Protein AF-A0A961XYH6-F1 (afdb_monomer_lite)

Sequence (160 aa):
MREDHDDLVHVDRADALDKLRGLAGKSVFVVGEETDLKGEAGKRLDAGKIRYDLIPADALHELAKVYTAGAAKYGDNNWLNGMSWSRCWGPLLRHAWKFWRGEEYDDEPGGTGCHHMALVAWNAFALFVYATRRLGKDDRTVLIDAETFSRPIKLPEKAA

Radius of gyration: 32.8 Å; chains: 1; bounding box: 47×99×44 Å

Foldseek 3Di:
DDDDPPPDDDDPPVRVVVVVVVPPPDDDDDPDPPPPPPDPDDDDDCPPPDCPVPPPPVLVVLLVLVQVLCCVVPNHPNLQQAAALVVLVVLLVVLVVCVVVPNQAQPPVVGSRGGSVSSNVNSVVSSVCCVVVVHYHHPDPDPPDPPVPPDDDDDPDDDD

Structure (mmCIF, N/CA/C/O backbone):
data_AF-A0A961XYH6-F1
#
_entry.id   AF-A0A961XYH6-F1
#
loop_
_atom_site.group_PDB
_atom_site.id
_atom_site.type_symbol
_atom_site.label_atom_id
_atom_site.label_alt_id
_atom_site.label_comp_id
_atom_site.label_asym_id
_atom_site.label_entity_id
_atom_site.label_seq_id
_atom_site.pdbx_PDB_ins_code
_atom_site.Cartn_x
_atom_site.Cartn_y
_atom_site.Cartn_z
_atom_site.occupancy
_atom_site.B_iso_or_equiv
_atom_site.auth_seq_id
_atom_site.auth_comp_id
_atom_site.auth_asym_id
_atom_site.auth_atom_id
_atom_site.pdbx_PDB_model_num
ATOM 1 N N . MET A 1 1 ? -8.059 -55.737 -28.491 1.00 38.28 1 MET A N 1
ATOM 2 C CA . MET A 1 1 ? -7.991 -56.711 -27.386 1.00 38.28 1 MET A CA 1
ATOM 3 C C . MET A 1 1 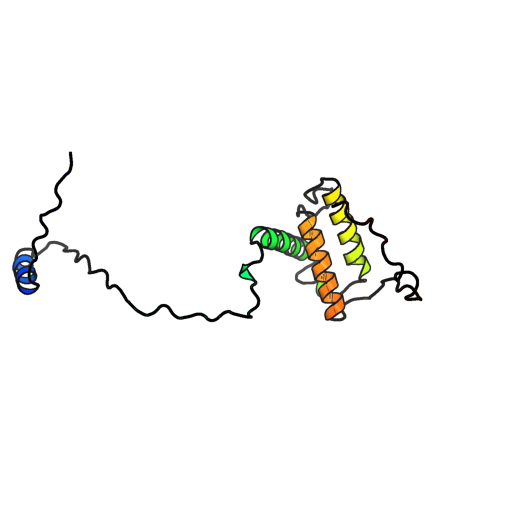? -8.763 -56.093 -26.238 1.00 38.28 1 MET A C 1
ATOM 5 O O . MET A 1 1 ? -8.300 -55.102 -25.695 1.00 38.28 1 MET A O 1
ATOM 9 N N . ARG A 1 2 ? -9.999 -56.541 -26.006 1.00 38.12 2 ARG A N 1
ATOM 10 C CA . ARG A 1 2 ? -10.723 -56.261 -24.761 1.00 38.12 2 ARG A CA 1
ATOM 11 C C . ARG A 1 2 ? -10.410 -57.453 -23.867 1.00 38.12 2 ARG A C 1
ATOM 13 O O . ARG A 1 2 ? -10.613 -58.574 -24.321 1.00 38.12 2 ARG A O 1
ATOM 20 N N . GLU A 1 3 ? -9.818 -57.211 -22.709 1.00 41.47 3 GLU A N 1
ATOM 21 C CA . GLU A 1 3 ? -9.677 -58.242 -21.685 1.00 41.47 3 GLU A CA 1
ATOM 22 C C . GLU A 1 3 ? -10.932 -58.182 -20.818 1.00 41.47 3 GLU A C 1
ATOM 24 O O . GLU A 1 3 ? -11.280 -57.134 -20.269 1.00 41.47 3 GLU A O 1
ATOM 29 N N . ASP A 1 4 ? -11.653 -59.298 -20.814 1.00 39.75 4 ASP A N 1
ATOM 30 C CA . ASP A 1 4 ? -12.853 -59.528 -20.028 1.00 39.75 4 ASP A CA 1
ATOM 31 C C . ASP A 1 4 ? -12.459 -59.603 -18.543 1.00 39.75 4 ASP A C 1
ATOM 33 O O . ASP A 1 4 ? -11.704 -60.483 -18.133 1.00 39.75 4 ASP A O 1
ATOM 37 N N . HIS A 1 5 ? -12.951 -58.668 -17.728 1.00 43.97 5 HIS A N 1
ATOM 38 C CA . HIS A 1 5 ? -12.798 -58.682 -16.268 1.00 43.97 5 HIS A CA 1
ATOM 39 C C . HIS A 1 5 ? -14.085 -59.178 -15.598 1.00 43.97 5 HIS A C 1
ATOM 41 O O . HIS A 1 5 ? -14.679 -58.463 -14.796 1.00 43.97 5 HIS A O 1
ATOM 47 N N . ASP A 1 6 ? -14.512 -60.395 -15.934 1.00 47.31 6 ASP A N 1
ATOM 48 C CA . ASP A 1 6 ? -15.743 -60.998 -15.398 1.00 47.31 6 ASP A CA 1
ATOM 49 C C . ASP A 1 6 ? -15.479 -62.224 -14.503 1.00 47.31 6 ASP A C 1
ATOM 51 O O . ASP A 1 6 ? -16.283 -63.145 -14.435 1.00 47.31 6 ASP A O 1
ATOM 55 N N . ASP A 1 7 ? -14.368 -62.210 -13.757 1.00 47.44 7 ASP A N 1
ATOM 56 C CA . ASP A 1 7 ? -14.035 -63.240 -12.761 1.00 47.44 7 ASP A CA 1
ATOM 57 C C . ASP A 1 7 ? -13.924 -62.642 -11.345 1.00 47.44 7 ASP A C 1
ATOM 59 O O . ASP A 1 7 ? -12.886 -62.712 -10.681 1.00 47.44 7 ASP A O 1
ATOM 63 N N . LEU A 1 8 ? -15.005 -62.035 -10.848 1.00 48.66 8 LEU A N 1
ATOM 64 C CA . LEU A 1 8 ? -15.141 -61.751 -9.417 1.00 48.66 8 LEU A CA 1
ATOM 65 C C . LEU A 1 8 ? -15.890 -62.899 -8.737 1.00 48.66 8 LEU A C 1
ATOM 67 O O . LEU A 1 8 ? -17.116 -62.976 -8.751 1.00 48.66 8 LEU A O 1
ATOM 71 N N . VAL A 1 9 ? -15.134 -63.794 -8.102 1.00 51.25 9 VAL A N 1
ATOM 72 C CA . VAL A 1 9 ? -15.690 -64.847 -7.246 1.00 51.25 9 VAL A CA 1
ATOM 73 C C . VAL A 1 9 ? -16.056 -64.230 -5.895 1.00 51.25 9 VAL A C 1
ATOM 75 O O . VAL A 1 9 ? -15.180 -63.801 -5.146 1.00 51.25 9 VAL A O 1
ATOM 78 N N . HIS A 1 10 ? -17.345 -64.192 -5.556 1.00 49.78 10 HIS A N 1
ATOM 79 C CA . HIS A 1 10 ? -17.781 -63.889 -4.192 1.00 49.78 10 HIS A CA 1
ATOM 80 C C . HIS A 1 10 ? -17.377 -65.030 -3.256 1.00 49.78 10 HIS A C 1
ATOM 82 O O . HIS A 1 10 ? -17.787 -66.174 -3.438 1.00 49.78 10 HIS A O 1
ATOM 88 N N . VAL A 1 11 ? -16.556 -64.710 -2.258 1.00 55.84 11 VAL A N 1
ATOM 89 C CA . VAL A 1 11 ? -16.101 -65.656 -1.238 1.00 55.84 11 VAL A CA 1
ATOM 90 C C . VAL A 1 11 ? -16.708 -65.223 0.091 1.00 55.84 11 VAL A C 1
ATOM 92 O O . VAL A 1 11 ? -16.492 -64.092 0.523 1.00 55.84 11 VAL A O 1
ATOM 95 N N . ASP A 1 12 ? -17.483 -66.103 0.726 1.00 57.84 12 ASP A N 1
ATOM 96 C CA . ASP A 1 12 ? -18.028 -65.861 2.064 1.00 57.84 12 ASP A CA 1
ATOM 97 C C . ASP A 1 12 ? -16.873 -65.665 3.070 1.00 57.84 12 ASP A C 1
ATOM 99 O O . ASP A 1 12 ? -15.808 -66.285 2.973 1.00 57.84 12 ASP A O 1
ATOM 103 N N . ARG A 1 13 ? -17.071 -64.788 4.061 1.00 57.16 13 ARG A N 1
ATOM 104 C CA . ARG A 1 13 ? -16.105 -64.483 5.125 1.00 57.16 13 ARG A CA 1
ATOM 105 C C . ARG A 1 13 ? -15.631 -65.738 5.871 1.00 57.16 13 ARG A C 1
ATOM 107 O O . ARG A 1 13 ? -14.492 -65.763 6.341 1.00 57.16 13 ARG A O 1
ATOM 114 N N . ALA A 1 14 ? -16.473 -66.767 5.979 1.00 55.47 14 ALA A N 1
ATOM 115 C CA . ALA A 1 14 ? -16.097 -68.049 6.571 1.00 55.47 14 ALA A CA 1
ATOM 116 C C . ALA A 1 14 ? -15.075 -68.823 5.710 1.00 55.47 14 ALA A C 1
ATOM 118 O O . ALA A 1 14 ? -14.110 -69.366 6.252 1.00 55.47 14 ALA A O 1
ATOM 119 N N . ASP A 1 15 ? -15.218 -68.789 4.381 1.00 57.53 15 ASP A N 1
ATOM 120 C CA . ASP A 1 15 ? -14.328 -69.468 3.426 1.00 57.53 15 ASP A CA 1
ATOM 121 C C . ASP A 1 15 ? -12.962 -68.775 3.296 1.00 57.53 15 ASP A C 1
ATOM 123 O O . ASP A 1 15 ? -11.936 -69.418 3.050 1.00 57.53 15 ASP A O 1
ATOM 127 N N . ALA A 1 16 ? -12.922 -67.453 3.487 1.00 59.94 16 ALA A N 1
ATOM 128 C CA . ALA A 1 16 ? -11.680 -66.682 3.473 1.00 59.94 16 ALA A CA 1
ATOM 129 C C . ALA A 1 16 ? -10.744 -67.072 4.633 1.00 59.94 16 ALA A C 1
ATOM 131 O O . ALA A 1 16 ? -9.527 -67.151 4.454 1.00 59.94 16 ALA A O 1
ATOM 132 N N . LEU A 1 17 ? -11.301 -67.359 5.814 1.00 57.19 17 LEU A N 1
ATOM 133 C CA . LEU A 1 17 ? -10.523 -67.711 7.005 1.00 57.19 17 LEU A CA 1
ATOM 134 C C . LEU A 1 17 ? -9.893 -69.105 6.916 1.00 57.19 17 LEU A C 1
ATOM 136 O O . LEU A 1 17 ? -8.778 -69.288 7.404 1.00 57.19 17 LEU A O 1
ATOM 140 N N . ASP A 1 18 ? -10.553 -70.070 6.273 1.00 63.56 18 ASP A N 1
ATOM 141 C CA . ASP A 1 18 ? -9.999 -71.421 6.121 1.00 63.56 18 ASP A CA 1
ATOM 142 C C . ASP A 1 18 ? -8.861 -71.457 5.084 1.00 63.56 18 ASP A C 1
ATOM 144 O O . ASP A 1 18 ? -7.815 -72.063 5.319 1.00 63.56 18 ASP A O 1
ATOM 148 N N . LYS A 1 19 ? -8.978 -70.667 4.004 1.00 60.03 19 LYS A N 1
ATOM 149 C CA . LYS A 1 19 ? -7.905 -70.473 3.008 1.00 60.03 19 LYS A CA 1
ATOM 150 C C . LYS A 1 19 ? -6.657 -69.788 3.584 1.00 60.03 19 LYS A C 1
ATOM 152 O O . LYS A 1 19 ? -5.549 -70.031 3.107 1.00 60.03 19 LYS A O 1
ATOM 157 N N . LEU A 1 20 ? -6.806 -68.971 4.630 1.00 57.91 20 LEU A N 1
ATOM 158 C CA . LEU A 1 20 ? -5.693 -68.283 5.298 1.00 57.91 20 LEU A CA 1
ATOM 159 C C . LEU A 1 20 ? -4.894 -69.185 6.254 1.00 57.91 20 LEU A C 1
ATOM 161 O O . LEU A 1 20 ? -3.719 -68.917 6.507 1.00 57.91 20 LEU A O 1
ATOM 165 N N . ARG A 1 21 ? -5.478 -70.288 6.745 1.00 61.28 21 ARG A N 1
ATOM 166 C CA . ARG A 1 21 ? -4.803 -71.220 7.670 1.00 61.28 21 ARG A CA 1
ATOM 167 C C . ARG A 1 21 ? -3.608 -71.948 7.043 1.00 61.28 21 ARG A C 1
ATOM 169 O O . ARG A 1 21 ? -2.693 -72.333 7.764 1.00 61.28 21 ARG A O 1
ATOM 176 N N . GLY A 1 22 ? -3.574 -72.087 5.715 1.00 58.84 22 GLY A N 1
ATOM 177 C CA . GLY A 1 22 ? -2.476 -72.733 4.982 1.00 58.84 22 GLY A CA 1
ATOM 178 C C . GLY A 1 22 ? -1.234 -71.862 4.737 1.00 58.84 22 GLY A C 1
ATOM 179 O O . GLY A 1 22 ? -0.269 -72.338 4.148 1.00 58.84 22 GLY A O 1
ATOM 180 N N . LEU A 1 23 ? -1.237 -70.590 5.154 1.00 61.47 23 LEU A N 1
ATOM 181 C CA . LEU A 1 23 ? -0.217 -69.592 4.784 1.00 61.47 23 LEU A CA 1
ATOM 182 C C . LEU A 1 23 ? 0.735 -69.214 5.934 1.00 61.47 23 LEU A C 1
ATOM 184 O O . LEU A 1 23 ? 1.313 -68.125 5.933 1.00 61.47 23 LEU A O 1
ATOM 188 N N . ALA A 1 24 ? 0.923 -70.110 6.909 1.00 53.50 24 ALA A N 1
ATOM 189 C CA . ALA A 1 24 ? 1.818 -69.891 8.045 1.00 53.50 24 ALA A CA 1
ATOM 190 C C . ALA A 1 24 ? 3.220 -69.433 7.586 1.00 53.50 24 ALA A C 1
ATOM 192 O O . ALA A 1 24 ? 3.912 -70.138 6.853 1.00 53.50 24 ALA A O 1
ATOM 193 N N . GLY A 1 25 ? 3.627 -68.231 8.010 1.00 58.00 25 GLY A N 1
ATOM 194 C CA . GLY A 1 25 ? 4.938 -67.643 7.707 1.00 58.00 25 GLY A CA 1
ATOM 195 C C . GLY A 1 25 ? 4.985 -66.647 6.540 1.00 58.00 25 GLY A C 1
ATOM 196 O O . GLY A 1 25 ? 6.058 -66.110 6.274 1.00 58.00 25 GLY A O 1
ATOM 197 N N . LYS A 1 26 ? 3.866 -66.350 5.863 1.00 55.41 26 LYS A N 1
ATOM 198 C CA . LYS A 1 26 ? 3.794 -65.278 4.849 1.00 55.41 26 LYS A CA 1
ATOM 199 C C . LYS A 1 26 ? 3.088 -64.037 5.400 1.00 55.41 26 LYS A C 1
ATOM 201 O O . LYS A 1 26 ? 2.059 -64.146 6.062 1.00 55.41 26 LYS A O 1
ATOM 206 N N . SER A 1 27 ? 3.618 -62.851 5.102 1.00 46.62 27 SER A N 1
ATOM 207 C CA . SER A 1 27 ? 2.938 -61.575 5.339 1.00 46.62 27 SER A CA 1
ATOM 208 C C . SER A 1 27 ? 1.725 -61.457 4.410 1.00 46.62 27 SER A C 1
ATOM 210 O O . SER A 1 27 ? 1.866 -61.412 3.190 1.00 46.62 27 SER A O 1
ATOM 212 N N . VAL A 1 28 ? 0.525 -61.429 4.991 1.00 52.31 28 VAL A N 1
ATOM 213 C CA . VAL A 1 28 ? -0.739 -61.228 4.271 1.00 52.31 28 VAL A CA 1
ATOM 214 C C . VAL A 1 28 ? -1.195 -59.792 4.503 1.00 52.31 28 VAL A C 1
ATOM 216 O O . VAL A 1 28 ? -1.402 -59.384 5.644 1.00 52.31 28 VAL A O 1
ATOM 219 N N . PHE A 1 29 ? -1.353 -59.026 3.426 1.00 49.91 29 PHE A N 1
ATOM 220 C CA . PHE A 1 29 ? -1.946 -57.692 3.473 1.00 49.91 29 PHE A CA 1
ATOM 221 C C . PHE A 1 29 ? -3.447 -57.819 3.217 1.00 49.91 29 PHE A C 1
ATOM 223 O O . PHE A 1 29 ? -3.860 -58.238 2.138 1.00 49.91 29 PHE A O 1
ATOM 230 N N . VAL A 1 30 ? -4.265 -57.473 4.211 1.00 52.22 30 VAL A N 1
ATOM 231 C CA . VAL A 1 30 ? -5.704 -57.283 4.005 1.00 52.22 30 VAL A CA 1
ATOM 232 C C . VAL A 1 30 ? -5.878 -55.885 3.424 1.00 52.22 30 VAL A C 1
ATOM 234 O O . VAL A 1 30 ? -5.662 -54.895 4.120 1.00 52.22 30 VAL A O 1
ATOM 237 N N . VAL A 1 31 ? -6.229 -55.802 2.143 1.00 55.41 31 VAL A N 1
ATOM 238 C CA . VAL A 1 31 ? -6.712 -54.551 1.552 1.00 55.41 31 VAL A CA 1
ATOM 239 C C . VAL A 1 31 ? -8.108 -54.334 2.133 1.00 55.41 31 VAL A C 1
ATOM 241 O O . VAL A 1 31 ? -9.032 -55.079 1.818 1.00 55.41 31 VAL A O 1
ATOM 244 N N . GLY A 1 32 ? -8.219 -53.415 3.094 1.00 49.19 32 GLY A N 1
ATOM 245 C CA . GLY A 1 32 ? -9.484 -53.104 3.755 1.00 49.19 32 GLY A CA 1
ATOM 246 C C . GLY A 1 32 ? -10.483 -52.507 2.768 1.00 49.19 32 GLY A C 1
ATOM 247 O O . GLY A 1 32 ? -10.098 -51.713 1.912 1.00 49.19 32 GLY A O 1
ATOM 248 N N . GLU A 1 33 ? -11.750 -52.900 2.901 1.00 51.84 33 GLU A N 1
ATOM 249 C CA . GLU A 1 33 ? -12.881 -52.234 2.253 1.00 51.84 33 GLU A CA 1
ATOM 250 C C . GLU A 1 33 ? -12.799 -50.721 2.476 1.00 51.84 33 GLU A C 1
ATOM 252 O O . GLU A 1 33 ? -12.607 -50.254 3.604 1.00 51.84 33 GLU A O 1
ATOM 257 N N . GLU A 1 34 ? -12.965 -49.965 1.393 1.00 49.62 34 GLU A N 1
ATOM 258 C CA . GLU A 1 34 ? -13.200 -48.530 1.444 1.00 49.62 34 GLU A CA 1
ATOM 259 C C . GLU A 1 34 ? -14.529 -48.320 2.178 1.00 49.62 34 GLU A C 1
ATOM 261 O O . GLU A 1 34 ? -15.613 -48.550 1.640 1.00 49.62 34 GLU A O 1
ATOM 266 N N . THR A 1 35 ? -14.459 -47.968 3.462 1.00 44.50 35 THR A N 1
ATOM 267 C CA . THR A 1 35 ? -15.651 -47.593 4.211 1.00 44.50 35 THR A CA 1
ATOM 268 C C . THR A 1 35 ? -16.103 -46.243 3.686 1.00 44.50 35 THR A C 1
ATOM 270 O O . THR A 1 35 ? -15.559 -45.196 4.034 1.00 44.50 35 THR A O 1
ATOM 273 N N . ASP A 1 36 ? -17.104 -46.284 2.811 1.00 45.06 36 ASP A N 1
ATOM 274 C CA . ASP A 1 36 ? -17.831 -45.122 2.319 1.00 45.06 36 ASP A CA 1
ATOM 275 C C . ASP A 1 36 ? -18.548 -44.480 3.521 1.00 45.06 36 ASP A C 1
ATOM 277 O O . ASP A 1 36 ? -19.700 -44.787 3.847 1.00 45.06 36 ASP A O 1
ATOM 281 N N . LEU A 1 37 ? -17.812 -43.654 4.275 1.00 52.53 37 LEU A N 1
ATOM 282 C CA . LEU A 1 37 ? -18.317 -42.856 5.384 1.00 52.53 37 LEU A CA 1
ATOM 283 C C . LEU A 1 37 ? -19.284 -41.824 4.798 1.00 52.53 37 LEU A C 1
ATOM 285 O O . LEU A 1 37 ? -18.946 -40.656 4.618 1.00 52.53 37 LEU A O 1
ATOM 289 N N . LYS A 1 38 ? -20.522 -42.250 4.531 1.00 49.88 38 LYS A N 1
ATOM 290 C CA . LYS A 1 38 ? -21.666 -41.378 4.251 1.00 49.88 38 LYS A CA 1
ATOM 291 C C . LYS A 1 38 ? -22.084 -40.649 5.528 1.00 49.88 38 LYS A C 1
ATOM 293 O O . LYS A 1 38 ? -23.183 -40.831 6.043 1.00 49.88 38 LYS A O 1
ATOM 298 N N . GLY A 1 39 ? -21.187 -39.829 6.061 1.00 53.34 39 GLY A N 1
ATOM 299 C CA . GLY A 1 39 ? -21.572 -38.705 6.895 1.00 53.34 39 GLY A CA 1
ATOM 300 C C . GLY A 1 39 ? -22.042 -37.593 5.970 1.00 53.34 39 GLY A C 1
ATOM 301 O O . GLY A 1 39 ? -21.341 -37.253 5.017 1.00 53.34 39 GLY A O 1
ATOM 302 N N . GLU A 1 40 ? -23.221 -37.023 6.216 1.00 58.59 40 GLU A N 1
ATOM 303 C CA . GLU A 1 40 ? -23.579 -35.762 5.568 1.00 58.59 40 GLU A CA 1
ATOM 304 C C . GLU A 1 40 ? -22.445 -34.760 5.825 1.00 58.59 40 GLU A C 1
ATOM 306 O O . GLU A 1 40 ? -22.131 -34.454 6.979 1.00 58.59 40 GLU A O 1
ATOM 311 N N . ALA A 1 41 ? -21.789 -34.284 4.761 1.00 64.56 41 ALA A N 1
ATOM 312 C CA . ALA A 1 41 ? -20.752 -33.270 4.888 1.00 64.56 41 ALA A CA 1
ATOM 313 C C . ALA A 1 41 ? -21.316 -32.083 5.684 1.00 64.56 41 ALA A C 1
ATOM 315 O O . ALA A 1 41 ? -22.408 -31.587 5.388 1.00 64.56 41 ALA A O 1
ATOM 316 N N . GLY A 1 42 ? -20.586 -31.640 6.712 1.00 56.84 42 GLY A N 1
ATOM 317 C CA . GLY A 1 42 ? -21.034 -30.549 7.573 1.00 56.84 42 GLY A CA 1
ATOM 318 C C . GLY A 1 42 ? -21.401 -29.315 6.745 1.00 56.84 42 GLY A C 1
ATOM 319 O O . GLY A 1 42 ? -20.567 -28.765 6.025 1.00 56.84 42 GLY A O 1
ATOM 320 N N . LYS A 1 43 ? -22.658 -28.866 6.836 1.00 61.72 43 LYS A N 1
ATOM 321 C CA . LYS A 1 43 ? -23.130 -27.669 6.128 1.00 61.72 43 LYS A CA 1
ATOM 322 C C . LYS A 1 43 ? -22.519 -26.425 6.772 1.00 61.72 43 LYS A C 1
ATOM 324 O O . LYS A 1 43 ? -22.919 -26.020 7.861 1.00 61.72 43 LYS A O 1
ATOM 329 N N . ARG A 1 44 ? -21.560 -25.792 6.092 1.00 66.50 44 ARG A N 1
ATOM 330 C CA . ARG A 1 44 ? -20.974 -24.515 6.521 1.00 66.50 44 ARG A CA 1
ATOM 331 C C . ARG A 1 44 ? -21.796 -23.357 5.948 1.00 66.50 44 ARG A C 1
ATOM 333 O O . ARG A 1 44 ? -21.722 -23.058 4.761 1.00 66.50 44 ARG A O 1
ATOM 340 N N . LEU A 1 45 ? -22.621 -22.722 6.783 1.00 75.56 45 LEU A N 1
ATOM 341 C CA . LEU A 1 45 ? -23.394 -21.535 6.403 1.00 75.56 45 LEU A CA 1
ATOM 342 C C . LEU A 1 45 ? -22.514 -20.284 6.552 1.00 75.56 45 LEU A C 1
ATOM 344 O O . LEU A 1 45 ? -22.381 -19.722 7.641 1.00 75.56 45 LEU A O 1
ATOM 348 N N . ASP A 1 46 ? -21.880 -19.865 5.457 1.00 78.31 46 ASP A N 1
ATOM 349 C CA . ASP A 1 46 ? -21.004 -18.680 5.420 1.00 78.31 46 ASP A CA 1
ATOM 350 C C . ASP A 1 46 ? -21.647 -17.450 4.768 1.00 78.31 46 ASP A C 1
ATOM 352 O O . ASP A 1 46 ? -20.981 -16.435 4.554 1.00 78.31 46 ASP A O 1
ATOM 356 N N . ALA A 1 47 ? -22.945 -17.520 4.463 1.00 83.06 47 ALA A N 1
ATOM 357 C CA . ALA A 1 47 ? -23.691 -16.394 3.917 1.00 83.06 47 ALA A CA 1
ATOM 358 C C . ALA A 1 47 ? -23.572 -15.164 4.837 1.00 83.06 47 ALA A C 1
ATOM 360 O O . ALA A 1 47 ? -23.776 -15.255 6.046 1.00 83.06 47 ALA A O 1
ATOM 361 N N . GLY A 1 48 ? -23.216 -14.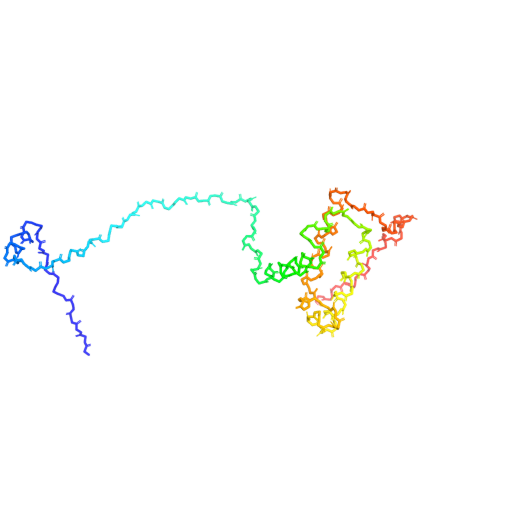016 4.253 1.00 85.44 48 GLY A N 1
ATOM 362 C CA . GLY A 1 48 ? -23.052 -12.747 4.969 1.00 85.44 48 GLY A CA 1
ATOM 363 C C . GLY A 1 48 ? -21.712 -12.552 5.691 1.00 85.44 48 GLY A C 1
ATOM 364 O O . GLY A 1 48 ? -21.498 -11.485 6.261 1.00 85.44 48 GLY A O 1
ATOM 365 N N . LYS A 1 49 ? -20.791 -13.528 5.669 1.00 91.50 49 LYS A N 1
ATOM 366 C CA . LYS A 1 49 ? -19.452 -13.372 6.263 1.00 91.50 49 LYS A CA 1
ATOM 367 C C . LYS A 1 49 ? -18.493 -12.659 5.306 1.00 91.50 49 LYS A C 1
ATOM 369 O O . LYS A 1 49 ? -18.599 -12.792 4.088 1.00 91.50 49 LYS A O 1
ATOM 374 N N . ILE A 1 50 ? -17.520 -11.938 5.865 1.00 90.50 50 ILE A N 1
ATOM 375 C CA . ILE A 1 50 ? -16.429 -11.322 5.095 1.00 90.50 50 ILE A CA 1
ATOM 376 C C . ILE A 1 50 ? -15.600 -12.425 4.425 1.00 90.50 50 ILE A C 1
ATOM 378 O O . ILE A 1 50 ? -15.196 -13.390 5.073 1.00 90.50 50 ILE A O 1
ATOM 382 N N . ARG A 1 51 ? -15.344 -12.268 3.124 1.00 92.75 51 ARG A N 1
ATOM 383 C CA . ARG A 1 51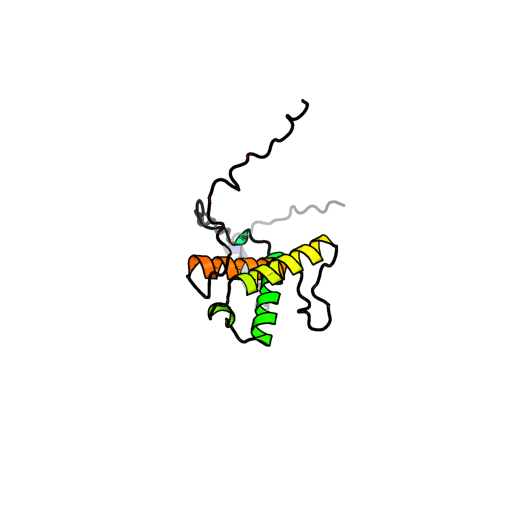 ? -14.663 -13.252 2.274 1.00 92.75 51 ARG A CA 1
ATOM 384 C C . ARG A 1 51 ? -13.223 -12.841 1.977 1.00 92.75 51 ARG A C 1
ATOM 386 O O . ARG A 1 51 ? -12.907 -12.397 0.877 1.00 92.75 51 ARG A O 1
ATOM 393 N N . TYR A 1 52 ? -12.354 -12.968 2.980 1.00 91.81 52 TYR A N 1
ATOM 394 C CA . TYR A 1 52 ? -10.916 -12.697 2.832 1.00 91.81 52 TYR A CA 1
ATOM 395 C C . TYR A 1 52 ? -10.248 -13.595 1.783 1.00 91.81 52 TYR A C 1
ATOM 397 O O . TYR A 1 52 ? -9.292 -13.184 1.138 1.00 91.81 52 TYR A O 1
ATOM 405 N N . ASP A 1 53 ? -10.780 -14.799 1.588 1.00 92.56 53 ASP A N 1
ATOM 406 C CA . ASP A 1 53 ? -10.320 -15.790 0.617 1.00 92.56 53 ASP A CA 1
ATOM 407 C C . ASP A 1 53 ? -10.499 -15.363 -0.850 1.00 92.56 53 ASP A C 1
ATOM 409 O O . ASP A 1 53 ? -9.905 -15.972 -1.733 1.00 92.56 53 ASP A O 1
ATOM 413 N N . LEU A 1 54 ? -11.288 -14.316 -1.121 1.00 93.62 54 LEU A N 1
ATOM 414 C CA . LEU A 1 54 ? -11.437 -13.750 -2.466 1.00 93.62 54 LEU A CA 1
ATOM 415 C C . LEU A 1 54 ? -10.344 -12.736 -2.823 1.00 93.62 54 LEU A C 1
ATOM 417 O O . LEU A 1 54 ? -10.300 -12.275 -3.962 1.00 93.62 54 LEU A O 1
ATOM 421 N N . ILE A 1 55 ? -9.482 -12.360 -1.875 1.00 95.75 55 ILE A N 1
ATOM 422 C CA . ILE A 1 55 ? -8.333 -11.505 -2.170 1.00 95.75 55 ILE A CA 1
ATOM 423 C C . ILE A 1 55 ? -7.331 -12.341 -2.982 1.00 95.75 55 ILE A C 1
ATOM 425 O O . ILE A 1 55 ? -6.903 -13.387 -2.488 1.00 95.75 55 ILE A O 1
ATOM 429 N N . PRO A 1 56 ? -6.933 -11.909 -4.196 1.00 97.31 56 PRO A N 1
ATOM 430 C CA . PRO A 1 56 ? -5.948 -12.635 -4.990 1.00 97.31 56 PRO A CA 1
ATOM 431 C C . PRO A 1 56 ? -4.651 -12.847 -4.202 1.00 97.31 56 PRO A C 1
ATOM 433 O O . PRO A 1 56 ? -4.093 -11.907 -3.626 1.00 97.31 56 PRO A O 1
ATOM 436 N N . ALA A 1 57 ? -4.201 -14.102 -4.128 1.00 97.00 57 ALA A N 1
ATOM 437 C CA . ALA A 1 57 ? -3.073 -14.492 -3.284 1.00 97.00 57 ALA A CA 1
ATOM 438 C C . ALA A 1 57 ? -1.756 -13.837 -3.730 1.00 97.00 57 ALA A C 1
ATOM 440 O O . ALA A 1 57 ? -0.932 -13.473 -2.895 1.00 97.00 57 ALA A O 1
ATOM 441 N N . ASP A 1 58 ? -1.586 -13.649 -5.035 1.00 97.31 58 ASP A N 1
ATOM 442 C CA . ASP A 1 58 ? -0.481 -12.929 -5.663 1.00 97.31 58 ASP A CA 1
ATOM 443 C C . ASP A 1 58 ? -0.466 -11.442 -5.271 1.00 97.31 58 ASP A C 1
ATOM 445 O O . ASP A 1 58 ? 0.555 -10.937 -4.805 1.00 97.31 58 ASP A O 1
ATOM 449 N N . ALA A 1 59 ? -1.608 -10.755 -5.348 1.00 97.56 59 ALA A N 1
ATOM 450 C CA . ALA A 1 59 ? -1.719 -9.359 -4.927 1.00 97.56 59 ALA A CA 1
ATOM 451 C C . ALA A 1 59 ? -1.443 -9.187 -3.423 1.00 97.56 59 ALA A C 1
ATOM 453 O O . ALA A 1 59 ? -0.757 -8.249 -3.008 1.00 97.56 59 ALA A O 1
ATOM 454 N N . LEU A 1 60 ? -1.950 -10.109 -2.596 1.00 97.94 60 LEU A N 1
ATOM 455 C CA . LEU A 1 60 ? -1.678 -10.116 -1.160 1.00 97.94 60 LEU A CA 1
ATOM 456 C C . LEU A 1 60 ? -0.191 -10.367 -0.866 1.00 97.94 60 LEU A C 1
ATOM 458 O O . LEU A 1 60 ? 0.370 -9.735 0.029 1.00 97.94 60 LEU A O 1
ATOM 462 N N . HIS A 1 61 ? 0.451 -11.254 -1.627 1.00 98.44 61 HIS A N 1
ATOM 463 C CA . HIS A 1 61 ? 1.877 -11.539 -1.511 1.00 98.44 61 HIS A CA 1
ATOM 464 C C . HIS A 1 61 ? 2.735 -10.310 -1.849 1.00 98.44 61 HIS A C 1
ATOM 466 O O . HIS A 1 61 ? 3.647 -9.977 -1.092 1.00 98.44 61 HIS A O 1
ATOM 472 N N . GLU A 1 62 ? 2.417 -9.582 -2.922 1.00 98.44 62 GLU A N 1
ATOM 473 C CA . GLU A 1 62 ? 3.116 -8.338 -3.271 1.00 98.44 62 GLU A CA 1
ATOM 474 C C . GLU A 1 62 ? 2.946 -7.253 -2.200 1.00 98.44 62 GLU A C 1
ATOM 476 O O . GLU A 1 62 ? 3.910 -6.585 -1.823 1.00 98.44 62 GLU A O 1
ATOM 481 N N . LEU A 1 63 ? 1.746 -7.112 -1.628 1.00 98.56 63 LEU A N 1
ATOM 482 C CA . LEU A 1 63 ? 1.535 -6.206 -0.499 1.00 98.56 63 LEU A CA 1
ATOM 483 C C . LEU A 1 63 ? 2.365 -6.626 0.727 1.00 98.56 63 LEU A C 1
ATOM 485 O O . LEU A 1 63 ? 2.953 -5.775 1.398 1.00 98.56 63 LEU A O 1
ATOM 489 N N . ALA A 1 64 ? 2.449 -7.929 1.011 1.00 98.50 64 ALA A N 1
ATOM 490 C CA . ALA A 1 64 ? 3.256 -8.453 2.108 1.00 98.50 64 ALA A CA 1
ATOM 491 C C . ALA A 1 64 ? 4.751 -8.139 1.926 1.00 98.50 64 ALA A C 1
ATOM 493 O O . ALA A 1 64 ? 5.389 -7.717 2.890 1.00 98.50 64 ALA A O 1
ATOM 494 N N . LYS A 1 65 ? 5.293 -8.232 0.701 1.00 98.56 65 LYS A N 1
ATOM 495 C CA . LYS A 1 65 ? 6.679 -7.824 0.401 1.00 98.56 65 LYS A CA 1
ATOM 496 C C . LYS A 1 65 ? 6.955 -6.372 0.788 1.00 98.56 65 LYS A C 1
ATOM 498 O O . LYS A 1 65 ? 7.993 -6.097 1.386 1.00 98.56 65 LYS A O 1
ATOM 503 N N . VAL A 1 66 ? 6.018 -5.454 0.528 1.00 98.50 66 VAL A N 1
ATOM 504 C CA . VAL A 1 66 ? 6.157 -4.041 0.926 1.00 98.50 66 VAL A CA 1
ATOM 505 C C . VAL A 1 66 ? 6.233 -3.899 2.448 1.00 98.50 66 VAL A C 1
ATOM 507 O O . VAL A 1 66 ? 7.086 -3.167 2.956 1.00 98.50 66 VAL A O 1
ATOM 510 N N . TYR A 1 67 ? 5.389 -4.622 3.193 1.00 98.50 67 TYR A N 1
ATOM 511 C CA . TYR A 1 67 ? 5.475 -4.651 4.657 1.00 98.50 67 TYR A CA 1
ATOM 512 C C . TYR A 1 67 ? 6.814 -5.218 5.141 1.00 98.50 67 TYR A C 1
ATOM 514 O O . TYR A 1 67 ? 7.413 -4.635 6.043 1.00 98.50 67 TYR A O 1
ATOM 522 N N . THR A 1 68 ? 7.315 -6.293 4.526 1.00 98.38 68 THR A N 1
ATOM 523 C CA . THR A 1 68 ? 8.627 -6.878 4.844 1.00 98.38 68 THR A CA 1
ATOM 524 C C . THR A 1 68 ? 9.767 -5.895 4.580 1.00 98.38 68 THR A C 1
ATOM 526 O O . THR A 1 68 ? 10.608 -5.690 5.455 1.00 98.38 68 THR A O 1
ATOM 529 N N . ALA A 1 69 ? 9.782 -5.233 3.420 1.00 97.75 69 ALA A N 1
ATOM 530 C CA . ALA A 1 69 ? 10.790 -4.231 3.080 1.00 97.75 69 ALA A CA 1
ATOM 531 C C . ALA A 1 69 ? 10.753 -3.036 4.050 1.00 97.75 69 ALA A C 1
ATOM 533 O O . ALA A 1 69 ? 11.792 -2.566 4.518 1.00 97.75 69 ALA A O 1
ATOM 534 N N . GLY A 1 70 ? 9.551 -2.571 4.404 1.00 96.69 70 GLY A N 1
ATOM 535 C CA . GLY A 1 70 ? 9.356 -1.507 5.384 1.00 96.69 70 GLY A CA 1
ATOM 536 C C . GLY A 1 70 ? 9.834 -1.894 6.785 1.00 96.69 70 GLY A C 1
ATOM 537 O O . GLY A 1 70 ? 10.533 -1.107 7.421 1.00 96.69 70 GLY A O 1
ATOM 538 N N . ALA A 1 71 ? 9.509 -3.104 7.243 1.00 98.06 71 ALA A N 1
ATOM 539 C CA . ALA A 1 71 ? 9.939 -3.630 8.536 1.00 98.06 71 ALA A CA 1
ATOM 540 C C . ALA A 1 71 ? 11.465 -3.778 8.616 1.00 98.06 71 ALA A C 1
ATOM 542 O O . ALA A 1 71 ? 12.075 -3.323 9.580 1.00 98.06 71 ALA A O 1
ATOM 543 N N . ALA A 1 72 ? 12.102 -4.308 7.568 1.00 97.00 72 ALA A N 1
ATOM 544 C CA . ALA A 1 72 ? 13.558 -4.416 7.497 1.00 97.00 72 ALA A CA 1
ATOM 545 C C . ALA A 1 72 ? 14.257 -3.046 7.579 1.00 97.00 72 ALA A C 1
ATOM 547 O O . ALA A 1 72 ? 15.323 -2.926 8.179 1.00 97.00 72 ALA A O 1
ATOM 548 N N . LYS A 1 73 ? 13.658 -2.002 6.991 1.00 96.00 73 LYS A N 1
ATOM 549 C CA . LYS A 1 73 ? 14.248 -0.657 6.931 1.00 96.00 73 LYS A CA 1
ATOM 550 C C . LYS A 1 73 ? 13.952 0.210 8.156 1.00 96.00 73 LYS A C 1
ATOM 552 O O . LYS A 1 73 ? 14.786 1.028 8.535 1.00 96.00 73 LYS A O 1
ATOM 557 N N . TYR A 1 74 ? 12.763 0.081 8.738 1.00 96.56 74 TYR A N 1
ATOM 558 C CA . TYR A 1 74 ? 12.249 1.013 9.748 1.00 96.56 74 TYR A CA 1
ATOM 559 C C . TYR A 1 74 ? 11.816 0.344 11.058 1.00 96.56 74 TYR A C 1
ATOM 561 O O . TYR A 1 74 ? 11.401 1.049 11.975 1.00 96.56 74 TYR A O 1
ATOM 569 N N . GLY A 1 75 ? 11.909 -0.981 11.153 1.00 97.94 75 GLY A N 1
ATOM 570 C CA . GLY A 1 75 ? 11.403 -1.770 12.270 1.00 97.94 75 GLY A CA 1
ATOM 571 C C . GLY A 1 75 ? 9.927 -2.146 12.123 1.00 97.94 75 GLY A C 1
ATOM 572 O O . GLY A 1 75 ? 9.144 -1.490 11.422 1.00 97.94 75 GLY A O 1
ATOM 573 N N . ASP A 1 76 ? 9.545 -3.219 12.811 1.00 98.31 76 ASP A N 1
ATOM 574 C CA . ASP A 1 76 ? 8.190 -3.762 12.790 1.00 98.31 76 ASP A CA 1
ATOM 575 C C . ASP A 1 76 ? 7.161 -2.714 13.208 1.00 98.31 76 ASP A C 1
ATOM 577 O O . ASP A 1 76 ? 7.286 -2.059 14.243 1.00 98.31 76 ASP A O 1
ATOM 581 N N . ASN A 1 77 ? 6.106 -2.570 12.403 1.00 97.00 77 ASN A N 1
ATOM 582 C CA . ASN A 1 77 ? 4.965 -1.701 12.693 1.00 97.00 77 ASN A CA 1
ATOM 583 C C . ASN A 1 77 ? 5.306 -0.228 12.998 1.00 97.00 7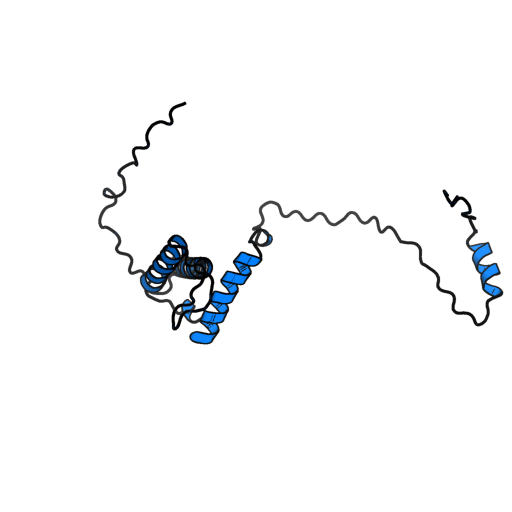7 ASN A C 1
ATOM 585 O O . ASN A 1 77 ? 4.440 0.494 13.486 1.00 97.00 77 ASN A O 1
ATOM 589 N N . ASN A 1 78 ? 6.504 0.263 12.657 1.00 97.88 78 ASN A N 1
ATOM 590 C CA . ASN A 1 78 ? 6.911 1.644 12.943 1.00 97.88 78 ASN A CA 1
ATOM 591 C C . ASN A 1 78 ? 5.944 2.693 12.358 1.00 97.88 78 ASN A C 1
ATOM 593 O O . ASN A 1 78 ? 5.713 3.748 12.944 1.00 97.88 78 ASN A O 1
ATOM 597 N N . TRP A 1 79 ? 5.307 2.383 11.227 1.00 97.50 79 TRP A N 1
ATOM 598 C CA . TRP A 1 79 ? 4.291 3.235 10.608 1.00 97.50 79 TRP A CA 1
ATOM 599 C C . TRP A 1 79 ? 3.055 3.467 11.503 1.00 97.50 79 TRP A C 1
ATOM 601 O O . TRP A 1 79 ? 2.355 4.460 11.311 1.00 97.50 79 TRP A O 1
ATOM 611 N N . LEU A 1 80 ? 2.785 2.624 12.508 1.00 97.62 80 LEU A N 1
ATOM 612 C CA . LEU A 1 80 ? 1.694 2.833 13.471 1.00 97.62 80 LEU A CA 1
ATOM 613 C C . LEU A 1 80 ? 1.949 3.999 14.436 1.00 97.62 80 LEU A C 1
ATOM 615 O O . LEU A 1 80 ? 0.994 4.495 15.027 1.00 97.62 80 LEU A O 1
ATOM 619 N N . ASN A 1 81 ? 3.186 4.495 14.541 1.00 97.44 81 ASN A N 1
ATOM 620 C CA . ASN A 1 81 ? 3.491 5.713 15.302 1.00 97.44 81 ASN A CA 1
ATOM 621 C C . ASN A 1 81 ? 2.852 6.972 14.681 1.00 97.44 81 ASN A C 1
ATOM 623 O O . ASN A 1 81 ? 2.791 8.023 15.316 1.00 97.44 81 ASN A O 1
ATOM 627 N N . GLY A 1 82 ? 2.334 6.859 13.454 1.00 95.69 82 GLY A N 1
ATOM 628 C CA . GLY A 1 82 ? 1.689 7.946 12.734 1.00 95.69 82 GLY A CA 1
ATOM 629 C C . GLY A 1 82 ? 2.689 8.898 12.079 1.00 95.69 82 GLY A C 1
ATOM 630 O O . GLY A 1 82 ? 3.833 9.054 12.495 1.00 95.69 82 GLY A O 1
ATOM 631 N N . MET A 1 83 ? 2.236 9.553 11.017 1.00 96.81 83 MET A N 1
ATOM 632 C CA . MET A 1 83 ? 2.965 10.612 10.319 1.00 96.81 83 MET A CA 1
ATOM 633 C C . MET A 1 83 ? 1.964 11.632 9.770 1.00 96.81 83 MET A C 1
ATOM 635 O O . MET A 1 83 ? 0.751 11.414 9.837 1.00 96.81 83 MET A O 1
ATOM 639 N N . SER A 1 84 ? 2.438 12.760 9.240 1.00 97.81 84 SER A N 1
ATOM 640 C CA . SER A 1 84 ? 1.549 13.645 8.483 1.00 97.81 84 SER A CA 1
ATOM 641 C C . SER A 1 84 ? 0.941 12.875 7.309 1.00 97.81 84 SER A C 1
ATOM 643 O O . SER A 1 84 ? 1.662 12.143 6.632 1.00 97.81 84 SER A O 1
ATOM 645 N N . TRP A 1 85 ? -0.359 12.998 7.058 1.00 97.56 85 TRP A N 1
ATOM 646 C CA . TRP A 1 85 ? -1.048 12.177 6.054 1.00 97.56 85 TRP A CA 1
ATOM 647 C C . TRP A 1 85 ? -0.479 12.386 4.643 1.00 97.56 85 TRP A C 1
ATOM 649 O O . TRP A 1 85 ? -0.363 11.434 3.866 1.00 97.56 85 TRP A O 1
ATOM 659 N N . SER A 1 86 ? 0.008 13.590 4.339 1.00 96.94 86 SER A N 1
ATOM 660 C CA . SER A 1 86 ? 0.762 13.893 3.117 1.00 96.94 86 SER A CA 1
ATOM 661 C C . SER A 1 86 ? 1.981 12.985 2.887 1.00 96.94 86 SER A C 1
ATOM 663 O O . SER A 1 86 ? 2.356 12.740 1.739 1.00 96.94 86 SER A O 1
ATOM 665 N N . ARG A 1 87 ? 2.583 12.430 3.950 1.00 97.62 87 ARG A N 1
ATOM 666 C CA . ARG A 1 87 ? 3.729 11.508 3.876 1.00 97.62 87 ARG A CA 1
ATOM 667 C C . ARG A 1 87 ? 3.360 10.127 3.347 1.00 97.62 87 ARG A C 1
ATOM 669 O O . ARG A 1 87 ? 4.254 9.452 2.853 1.00 97.62 87 ARG A O 1
ATOM 676 N N . CYS A 1 88 ? 2.084 9.752 3.378 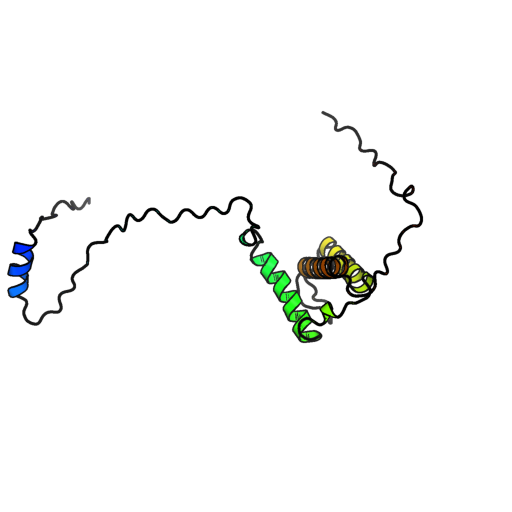1.00 97.88 88 CYS A N 1
ATOM 677 C CA . CYS A 1 88 ? 1.565 8.584 2.665 1.00 97.88 88 CYS A CA 1
ATOM 678 C C . CYS A 1 88 ? 0.959 8.979 1.310 1.00 97.88 88 CYS A C 1
ATOM 680 O O . CYS A 1 88 ? 1.162 8.296 0.309 1.00 97.88 88 CYS A O 1
ATOM 682 N N . TRP A 1 89 ? 0.263 10.119 1.246 1.00 98.00 89 TRP A N 1
ATOM 683 C CA . TRP A 1 89 ? -0.376 10.593 0.014 1.00 98.00 89 TRP A CA 1
ATOM 684 C C . TRP A 1 89 ? 0.625 10.894 -1.113 1.00 98.00 89 TRP A C 1
ATOM 686 O O . TRP A 1 89 ? 0.421 10.499 -2.259 1.00 98.00 89 TRP A O 1
ATOM 696 N N . GLY A 1 90 ? 1.739 11.558 -0.800 1.00 98.12 90 GLY A N 1
ATOM 697 C CA . GLY A 1 90 ? 2.765 11.907 -1.783 1.00 98.12 90 GLY A CA 1
ATOM 698 C C . GLY A 1 90 ? 3.386 10.683 -2.476 1.00 98.12 90 GLY A C 1
ATOM 699 O O . GLY A 1 90 ? 3.375 10.631 -3.706 1.00 98.12 90 GLY A O 1
ATOM 700 N N . PRO A 1 91 ? 3.938 9.700 -1.734 1.00 97.88 91 PRO A N 1
ATOM 701 C CA . PRO A 1 91 ? 4.440 8.455 -2.318 1.00 97.88 91 PRO A CA 1
ATOM 702 C C . PRO A 1 91 ? 3.374 7.664 -3.078 1.00 97.88 91 PRO A C 1
ATOM 704 O O . PRO A 1 91 ? 3.675 7.175 -4.163 1.00 97.88 91 PRO A O 1
ATOM 707 N N . LEU A 1 92 ? 2.137 7.598 -2.566 1.00 98.62 92 LEU A N 1
ATOM 708 C CA . LEU A 1 92 ? 1.015 6.954 -3.257 1.00 98.62 92 LEU A CA 1
ATOM 709 C C . LEU A 1 92 ? 0.869 7.490 -4.684 1.00 98.62 92 LEU A C 1
ATOM 711 O O . LEU A 1 92 ? 0.895 6.715 -5.637 1.00 98.62 92 LEU A O 1
ATOM 715 N N . LEU A 1 93 ? 0.783 8.814 -4.842 1.00 98.56 93 LEU A N 1
ATOM 716 C CA . LEU A 1 93 ? 0.655 9.433 -6.161 1.00 98.56 93 LEU A CA 1
ATOM 717 C C . LEU A 1 93 ? 1.882 9.183 -7.045 1.00 98.56 93 LEU A C 1
ATOM 719 O O . LEU A 1 93 ? 1.729 8.934 -8.237 1.00 98.56 93 LEU A O 1
ATOM 723 N N . ARG A 1 94 ? 3.100 9.227 -6.489 1.00 98.50 94 ARG A N 1
ATOM 724 C CA . ARG A 1 94 ? 4.320 8.977 -7.277 1.00 98.50 94 ARG A CA 1
ATOM 725 C C . ARG A 1 94 ? 4.372 7.552 -7.821 1.00 98.50 94 ARG A C 1
ATOM 727 O O . ARG A 1 94 ? 4.641 7.396 -9.007 1.00 98.50 94 ARG A O 1
ATOM 734 N N . HIS A 1 95 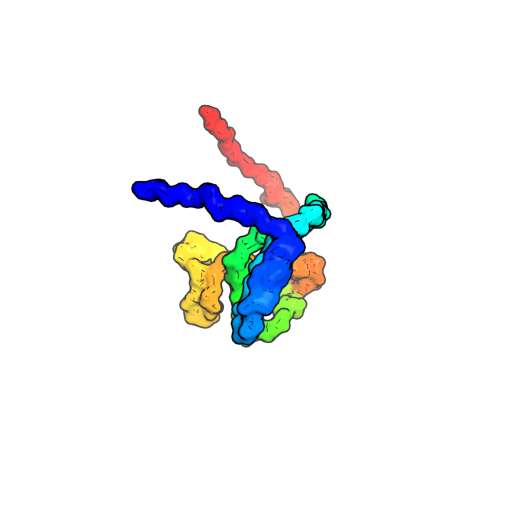? 4.082 6.541 -7.002 1.00 98.62 95 HIS A N 1
ATOM 735 C CA . HIS A 1 95 ? 4.057 5.150 -7.463 1.00 98.62 95 HIS A CA 1
ATOM 736 C C . HIS A 1 95 ? 2.915 4.899 -8.452 1.00 98.62 95 HIS A C 1
ATOM 738 O O . HIS A 1 95 ? 3.134 4.235 -9.462 1.00 98.62 95 HIS A O 1
ATOM 744 N N . ALA A 1 96 ? 1.739 5.499 -8.234 1.00 98.75 96 ALA A N 1
ATOM 745 C CA . ALA A 1 96 ? 0.634 5.419 -9.188 1.00 98.75 96 ALA A CA 1
ATOM 746 C C . ALA A 1 96 ? 1.020 5.998 -10.561 1.00 98.75 96 ALA A C 1
ATOM 748 O O . ALA A 1 96 ? 0.758 5.379 -11.589 1.00 98.75 96 ALA A O 1
ATOM 749 N N . TRP A 1 97 ? 1.694 7.152 -10.593 1.00 98.56 97 TRP A N 1
ATOM 750 C CA . TRP A 1 97 ? 2.144 7.755 -11.849 1.00 98.56 97 TRP A CA 1
ATOM 751 C C . TRP A 1 97 ? 3.295 7.007 -12.519 1.00 98.56 97 TRP A C 1
ATOM 753 O O . TRP A 1 97 ? 3.337 6.981 -13.744 1.00 98.56 97 TRP A O 1
ATOM 763 N N . LYS A 1 98 ? 4.216 6.406 -11.758 1.00 98.31 98 LYS A N 1
ATOM 764 C CA . LYS A 1 98 ? 5.255 5.532 -12.324 1.00 98.31 98 LYS A CA 1
ATOM 765 C C . LYS A 1 98 ? 4.629 4.312 -13.008 1.00 98.31 98 LYS A C 1
ATOM 767 O O . LYS A 1 98 ? 4.885 4.087 -14.187 1.00 98.31 98 LYS A O 1
ATOM 772 N N . PHE A 1 99 ? 3.696 3.639 -12.329 1.00 98.56 99 PHE A N 1
ATOM 773 C CA . PHE A 1 99 ? 2.908 2.555 -12.924 1.00 98.56 99 PHE A CA 1
ATOM 774 C C . PHE A 1 99 ? 2.172 3.001 -14.190 1.00 98.56 99 PHE A C 1
ATOM 776 O O . PHE A 1 99 ? 2.272 2.360 -15.233 1.00 98.56 99 PHE A O 1
ATOM 783 N N . TRP A 1 100 ? 1.498 4.154 -14.142 1.00 98.38 100 TRP A N 1
ATOM 784 C CA . TRP A 1 100 ? 0.767 4.686 -15.294 1.00 98.38 100 TRP A CA 1
ATOM 785 C C . TRP A 1 100 ? 1.659 5.010 -16.504 1.00 98.38 100 TRP A C 1
ATOM 787 O O . TRP A 1 100 ? 1.177 5.060 -17.633 1.00 98.38 100 TRP A O 1
ATOM 797 N N . ARG A 1 101 ? 2.961 5.229 -16.291 1.00 97.88 101 ARG A N 1
ATOM 798 C CA . ARG A 1 101 ? 3.950 5.447 -17.357 1.00 97.88 101 ARG A CA 1
ATOM 799 C C . ARG A 1 101 ? 4.670 4.169 -17.803 1.00 97.88 101 ARG A C 1
ATOM 801 O O . ARG A 1 101 ? 5.569 4.264 -18.633 1.00 97.88 101 ARG A O 1
ATOM 808 N N . GLY A 1 102 ? 4.272 3.001 -17.299 1.00 97.94 102 GLY A N 1
ATOM 809 C CA . GLY A 1 102 ? 4.825 1.702 -17.691 1.00 97.94 102 GLY A CA 1
ATOM 810 C C . GLY A 1 102 ? 6.008 1.218 -16.849 1.00 97.94 102 GLY A C 1
ATOM 811 O O . GLY A 1 102 ? 6.666 0.261 -17.239 1.00 97.94 102 GLY A O 1
ATOM 812 N N . GLU A 1 103 ? 6.296 1.853 -15.710 1.00 98.06 103 GLU A N 1
ATOM 813 C CA . GLU A 1 103 ? 7.269 1.343 -14.737 1.00 98.06 103 GLU A CA 1
ATOM 814 C C . GLU A 1 103 ? 6.548 0.344 -13.807 1.00 98.06 103 GLU A C 1
ATOM 816 O O . GLU A 1 103 ? 5.601 0.718 -13.121 1.00 98.06 103 GLU A O 1
ATOM 821 N N . GLU A 1 104 ? 6.940 -0.932 -13.778 1.00 98.06 104 GLU A N 1
ATOM 822 C CA . GLU A 1 104 ? 6.242 -1.940 -12.951 1.00 98.06 104 GLU A CA 1
ATOM 823 C C . GLU A 1 104 ? 6.763 -1.992 -11.505 1.00 98.06 104 GLU A C 1
ATOM 825 O O . GLU A 1 104 ? 5.981 -2.119 -10.557 1.00 98.06 104 GLU A O 1
ATOM 830 N N . TYR A 1 105 ? 8.078 -1.844 -11.325 1.00 98.50 105 TYR A N 1
ATOM 831 C CA . TYR A 1 105 ? 8.779 -2.058 -10.058 1.00 98.50 105 TYR A CA 1
ATOM 832 C C . TYR A 1 105 ? 9.578 -0.830 -9.617 1.00 98.50 105 TYR A C 1
ATOM 834 O O . TYR A 1 105 ? 10.051 -0.029 -10.421 1.00 98.50 105 TYR A O 1
ATOM 842 N N . ASP A 1 106 ? 9.747 -0.699 -8.304 1.00 97.62 106 ASP A N 1
ATOM 843 C CA . ASP A 1 106 ? 10.532 0.355 -7.665 1.00 97.62 106 ASP A CA 1
ATOM 844 C C . ASP A 1 106 ? 12.034 0.041 -7.638 1.00 97.62 106 ASP A C 1
ATOM 846 O O . ASP A 1 106 ? 12.624 -0.137 -6.571 1.00 97.62 106 ASP A O 1
ATOM 850 N N . ASP A 1 107 ? 12.632 -0.017 -8.829 1.00 96.19 107 ASP A N 1
ATOM 851 C CA . ASP A 1 107 ? 14.026 -0.435 -9.062 1.00 96.19 107 ASP A CA 1
ATOM 852 C C . ASP A 1 107 ? 15.021 0.734 -9.159 1.00 96.19 107 ASP A C 1
ATOM 854 O O . ASP A 1 107 ? 16.192 0.559 -9.507 1.00 96.19 107 ASP A O 1
ATOM 858 N N . GLU A 1 108 ? 14.578 1.957 -8.864 1.00 92.69 108 GLU A N 1
ATOM 859 C CA . GLU A 1 108 ? 15.476 3.110 -8.833 1.00 92.69 108 GLU A CA 1
ATOM 860 C C . GLU A 1 108 ? 16.547 2.964 -7.734 1.00 92.69 108 GLU A C 1
ATOM 862 O O . GLU A 1 108 ? 16.339 2.238 -6.758 1.00 92.69 108 GLU A O 1
ATOM 867 N N . PRO A 1 109 ? 17.701 3.651 -7.829 1.00 94.19 109 PRO A N 1
ATOM 868 C CA . PRO A 1 109 ? 18.703 3.614 -6.768 1.00 94.19 109 PRO A CA 1
ATOM 869 C C . PRO A 1 109 ? 18.110 3.991 -5.400 1.00 94.19 109 PRO A C 1
ATOM 871 O O . PRO A 1 109 ? 17.683 5.124 -5.180 1.00 94.19 109 PRO A O 1
ATOM 874 N N . GLY A 1 110 ? 18.099 3.034 -4.467 1.00 87.75 110 GLY A N 1
ATOM 875 C CA . GLY A 1 110 ? 17.492 3.191 -3.137 1.00 87.75 110 GLY A CA 1
ATOM 876 C C . GLY A 1 110 ? 15.994 2.859 -3.055 1.00 87.75 110 GLY A C 1
ATOM 877 O O . GLY A 1 110 ? 15.397 3.048 -1.988 1.00 87.75 110 GLY A O 1
ATOM 878 N N . GLY A 1 111 ? 15.414 2.367 -4.149 1.00 91.88 111 GLY A N 1
ATOM 879 C CA . GLY A 1 111 ? 14.070 1.815 -4.235 1.00 91.88 111 GLY A CA 1
ATOM 880 C C . GLY A 1 111 ? 13.917 0.499 -3.473 1.00 91.88 111 GLY A C 1
ATOM 881 O O . GLY A 1 111 ? 14.866 -0.074 -2.932 1.00 91.88 111 GLY A O 1
ATOM 882 N N . THR A 1 112 ? 12.673 0.053 -3.370 1.00 95.50 112 THR A N 1
ATOM 883 C CA . THR A 1 112 ? 12.277 -1.117 -2.575 1.00 95.50 112 THR A CA 1
ATOM 884 C C . THR A 1 112 ? 12.300 -2.432 -3.353 1.00 95.50 112 THR A C 1
ATOM 886 O O . THR A 1 112 ? 12.161 -3.486 -2.732 1.00 95.50 112 THR A O 1
ATOM 889 N N . GLY A 1 113 ? 12.418 -2.390 -4.686 1.00 96.94 113 GLY A N 1
ATOM 890 C CA . GLY A 1 113 ? 12.255 -3.557 -5.564 1.00 96.94 113 GLY A CA 1
ATOM 891 C C . GLY A 1 113 ? 10.838 -4.148 -5.555 1.00 96.94 113 GLY A C 1
ATOM 892 O O . GLY A 1 113 ? 10.613 -5.254 -6.038 1.00 96.94 113 GLY A O 1
ATOM 893 N N . CYS A 1 114 ? 9.872 -3.449 -4.952 1.00 98.25 114 CYS A N 1
ATOM 894 C CA . CYS A 1 114 ? 8.484 -3.889 -4.873 1.00 98.25 114 CYS A CA 1
ATOM 895 C C . CYS A 1 114 ? 7.672 -3.344 -6.051 1.00 98.25 114 CYS A C 1
ATOM 897 O O . CYS A 1 114 ? 7.953 -2.261 -6.571 1.00 98.25 114 CYS A O 1
ATOM 899 N N . HIS A 1 115 ? 6.608 -4.058 -6.421 1.00 98.62 115 HIS A N 1
ATOM 900 C CA . HIS A 1 115 ? 5.688 -3.605 -7.459 1.00 98.62 115 HIS A CA 1
ATOM 901 C C . HIS A 1 115 ? 5.028 -2.266 -7.079 1.00 98.62 115 HIS A C 1
ATOM 903 O O . HIS A 1 115 ? 4.547 -2.077 -5.953 1.00 98.62 115 HIS A O 1
ATOM 909 N N . HIS A 1 116 ? 4.941 -1.324 -8.019 1.00 98.62 116 HIS A N 1
ATOM 910 C CA . HIS A 1 116 ? 4.425 0.020 -7.748 1.00 98.62 116 HIS A CA 1
ATOM 911 C C . HIS A 1 116 ? 2.984 0.028 -7.238 1.00 98.62 116 HIS A C 1
ATOM 913 O O . HIS A 1 116 ? 2.675 0.760 -6.297 1.00 98.62 116 HIS A O 1
ATOM 919 N N . MET A 1 117 ? 2.107 -0.832 -7.762 1.00 98.69 117 MET A N 1
ATOM 920 C CA . MET A 1 117 ? 0.731 -0.917 -7.253 1.00 98.69 117 MET A CA 1
ATOM 921 C C . MET A 1 117 ? 0.636 -1.515 -5.842 1.00 98.69 117 MET A C 1
ATOM 923 O O . MET A 1 117 ? -0.295 -1.181 -5.108 1.00 98.69 117 MET A O 1
ATOM 927 N N . ALA A 1 118 ? 1.611 -2.321 -5.413 1.00 98.75 118 ALA A N 1
ATOM 928 C CA . ALA A 1 118 ? 1.675 -2.789 -4.030 1.00 98.75 118 ALA A CA 1
ATOM 929 C C . ALA A 1 118 ? 2.088 -1.652 -3.083 1.00 98.75 118 ALA A C 1
ATOM 931 O O . ALA A 1 118 ? 1.506 -1.490 -2.010 1.00 98.75 118 ALA A O 1
ATOM 932 N N . LEU A 1 119 ? 3.026 -0.797 -3.508 1.00 98.69 119 LEU A N 1
ATOM 933 C CA . LEU A 1 119 ? 3.407 0.418 -2.778 1.00 98.69 119 LEU A CA 1
ATOM 934 C C . LEU A 1 119 ? 2.242 1.417 -2.690 1.00 98.69 119 LEU A C 1
ATOM 936 O O . LEU A 1 119 ? 2.025 2.024 -1.638 1.00 98.69 119 LEU A O 1
ATOM 940 N N . VAL A 1 120 ? 1.448 1.558 -3.758 1.00 98.81 120 VAL A N 1
ATOM 941 C CA . VAL A 1 120 ? 0.189 2.325 -3.744 1.00 98.81 120 VAL A CA 1
ATOM 942 C C . VAL A 1 120 ? -0.778 1.753 -2.706 1.00 98.81 120 VAL A C 1
ATOM 944 O O . VAL A 1 120 ? -1.260 2.498 -1.850 1.00 98.81 120 VAL A O 1
ATOM 947 N N . ALA A 1 121 ? -1.028 0.439 -2.740 1.00 98.75 121 ALA A N 1
ATOM 948 C CA . ALA A 1 121 ? -1.935 -0.232 -1.811 1.00 98.75 121 ALA A CA 1
ATOM 949 C C . ALA A 1 121 ? -1.499 -0.059 -0.349 1.00 98.75 121 ALA A C 1
ATOM 951 O O . ALA A 1 121 ? -2.320 0.297 0.498 1.00 98.75 121 ALA A O 1
ATOM 952 N N . TRP A 1 122 ? -0.205 -0.215 -0.058 1.00 98.62 122 TRP A N 1
ATOM 953 C CA . TRP A 1 122 ? 0.339 -0.006 1.283 1.00 98.62 122 TRP A CA 1
ATOM 954 C C . TRP A 1 122 ? 0.087 1.419 1.793 1.00 98.62 122 TRP A C 1
ATOM 956 O O . TRP A 1 122 ? -0.407 1.602 2.907 1.00 98.62 122 TRP A O 1
ATOM 966 N N . ASN A 1 123 ? 0.350 2.441 0.967 1.00 98.69 123 ASN A N 1
ATOM 967 C CA . ASN A 1 123 ? 0.105 3.833 1.358 1.00 98.69 123 ASN A CA 1
ATOM 968 C C . ASN A 1 123 ? -1.392 4.115 1.568 1.00 98.69 123 ASN A C 1
ATOM 970 O O . ASN A 1 123 ? -1.755 4.850 2.488 1.00 98.69 123 ASN A O 1
ATOM 974 N N . ALA A 1 124 ? -2.267 3.517 0.755 1.00 98.69 124 ALA A N 1
ATOM 975 C CA . ALA A 1 124 ? -3.714 3.633 0.920 1.00 98.69 124 ALA A CA 1
ATOM 976 C C . ALA A 1 124 ? -4.198 2.977 2.226 1.00 98.69 124 ALA A C 1
ATOM 978 O O . ALA A 1 124 ? -5.016 3.557 2.941 1.00 98.69 124 ALA A O 1
ATOM 979 N N . PHE A 1 125 ? -3.656 1.808 2.582 1.00 98.50 125 PHE A N 1
ATOM 980 C CA . PHE A 1 125 ? -3.957 1.122 3.842 1.00 98.50 125 PHE A CA 1
ATOM 981 C C . PHE A 1 125 ? -3.483 1.938 5.046 1.00 98.50 125 PHE A C 1
ATOM 983 O O . PHE A 1 125 ? -4.237 2.105 6.006 1.00 98.50 125 PHE A O 1
ATOM 990 N N . ALA A 1 126 ? -2.272 2.500 4.984 1.00 98.38 126 ALA A N 1
ATOM 991 C CA . ALA A 1 126 ? -1.754 3.379 6.027 1.00 98.38 126 ALA A CA 1
ATOM 992 C C . ALA A 1 126 ? -2.667 4.600 6.233 1.00 98.38 126 ALA A C 1
ATOM 994 O O . ALA A 1 126 ? -3.066 4.880 7.362 1.00 98.38 126 ALA A O 1
ATOM 995 N N . LEU A 1 127 ? -3.088 5.266 5.151 1.00 98.31 127 LEU A N 1
ATOM 996 C CA . LEU A 1 127 ? -4.034 6.387 5.209 1.00 98.31 127 LEU A CA 1
ATOM 997 C C . LEU A 1 127 ? -5.395 5.990 5.784 1.00 98.31 127 LEU A C 1
ATOM 999 O O . LEU A 1 127 ? -5.927 6.706 6.632 1.00 98.31 127 LEU A O 1
ATOM 1003 N N . PHE A 1 128 ? -5.955 4.851 5.366 1.00 98.12 128 PHE A N 1
ATOM 1004 C CA . PHE A 1 128 ? -7.203 4.333 5.930 1.00 98.12 128 PHE A CA 1
ATOM 1005 C C . PHE A 1 128 ? -7.079 4.129 7.444 1.00 98.12 128 PHE A C 1
ATOM 1007 O O . PHE A 1 128 ? -7.946 4.554 8.212 1.00 98.12 128 PHE A O 1
ATOM 1014 N N . VAL A 1 129 ? -5.977 3.526 7.890 1.00 98.00 129 VAL A N 1
ATOM 1015 C CA . VAL A 1 129 ? -5.700 3.311 9.312 1.00 98.00 129 VAL A CA 1
ATOM 1016 C C . VAL A 1 129 ? -5.522 4.639 10.045 1.00 98.00 129 VAL A C 1
ATOM 1018 O O . VAL A 1 129 ? -6.084 4.807 11.122 1.00 98.00 129 VAL A O 1
ATOM 1021 N N . TYR A 1 130 ? -4.818 5.611 9.470 1.00 97.75 130 TYR A N 1
ATOM 1022 C CA . TYR A 1 130 ? -4.641 6.926 10.088 1.00 97.75 130 TYR A CA 1
ATOM 1023 C C . TYR A 1 130 ? -5.959 7.685 10.226 1.00 97.75 130 TYR A C 1
ATOM 1025 O O . TYR A 1 130 ? -6.238 8.238 11.291 1.00 97.75 130 TYR A O 1
ATOM 1033 N N . ALA A 1 131 ? -6.807 7.645 9.198 1.00 95.62 131 ALA A N 1
ATOM 1034 C CA . ALA A 1 131 ? -8.116 8.284 9.212 1.00 95.62 131 ALA A CA 1
ATOM 1035 C C . ALA A 1 131 ? -9.078 7.634 10.217 1.00 95.62 131 ALA A C 1
ATOM 1037 O O . ALA A 1 131 ? -9.759 8.343 10.961 1.00 95.62 131 ALA A O 1
ATOM 1038 N N . THR A 1 132 ? -9.120 6.300 10.268 1.00 95.88 132 THR A N 1
ATOM 1039 C CA . THR A 1 132 ? -10.053 5.564 11.140 1.00 95.88 132 THR A CA 1
ATOM 1040 C C . THR A 1 132 ? -9.586 5.490 12.590 1.00 95.88 132 THR A C 1
ATOM 1042 O O . THR A 1 132 ? -10.411 5.581 13.496 1.00 95.88 132 THR A O 1
ATOM 1045 N N . ARG A 1 133 ? -8.275 5.369 12.830 1.00 96.75 133 ARG A N 1
ATOM 1046 C CA . ARG A 1 133 ? -7.688 5.243 14.177 1.00 96.75 133 ARG A CA 1
ATOM 1047 C C . ARG A 1 133 ? -7.127 6.549 14.736 1.00 96.75 133 ARG A C 1
ATOM 1049 O O . ARG A 1 133 ? -6.597 6.541 15.839 1.00 96.75 133 ARG A O 1
ATOM 1056 N N . ARG A 1 134 ? -7.253 7.660 13.998 1.00 94.12 134 ARG A N 1
ATOM 1057 C CA . ARG A 1 134 ? -6.785 9.002 14.398 1.00 94.12 134 ARG A CA 1
ATOM 1058 C C . ARG A 1 134 ? -5.287 9.046 14.722 1.00 94.12 134 ARG A C 1
ATOM 1060 O O . ARG A 1 134 ? -4.877 9.640 15.713 1.00 94.12 134 ARG A O 1
ATOM 1067 N N . LEU A 1 135 ? -4.477 8.417 13.874 1.00 96.38 135 LEU A N 1
ATOM 1068 C CA . LEU A 1 135 ? -3.018 8.417 14.007 1.00 96.38 135 LEU A CA 1
ATOM 1069 C C . LEU A 1 135 ? -2.386 9.517 13.144 1.00 96.38 135 LEU A C 1
ATOM 1071 O O . LEU A 1 135 ? -2.888 9.851 12.065 1.00 96.38 135 LEU A O 1
ATOM 1075 N N . GLY A 1 136 ? -1.247 10.041 13.600 1.00 96.00 136 GLY A N 1
ATOM 1076 C CA . GLY A 1 136 ? -0.492 11.064 12.880 1.00 96.00 136 GLY A CA 1
ATOM 1077 C C . GLY A 1 136 ? -1.190 12.427 12.835 1.00 96.00 136 GLY A C 1
ATOM 1078 O O . GLY A 1 136 ? -1.986 12.765 13.709 1.00 96.00 136 GLY A O 1
ATOM 1079 N N . LYS A 1 137 ? -0.873 13.227 11.811 1.00 96.38 137 LYS A N 1
ATOM 1080 C CA . LYS A 1 137 ? -1.439 14.571 11.608 1.00 96.38 137 LYS A CA 1
ATOM 1081 C C . LYS A 1 137 ? -2.194 14.631 10.283 1.00 96.38 137 LYS A C 1
ATOM 1083 O O . LYS A 1 137 ? -1.578 14.476 9.232 1.00 96.38 137 LYS A O 1
ATOM 1088 N N . ASP A 1 138 ? -3.494 14.915 10.335 1.00 95.38 138 ASP A N 1
ATOM 1089 C CA . ASP A 1 138 ? -4.267 15.267 9.142 1.00 95.38 138 ASP A CA 1
ATOM 1090 C C . ASP A 1 138 ? -3.844 16.662 8.667 1.00 95.38 138 ASP A C 1
ATOM 1092 O O . ASP A 1 138 ? -4.157 17.675 9.290 1.00 95.38 138 ASP A O 1
ATOM 1096 N N . ASP A 1 139 ? -3.049 16.702 7.604 1.00 94.50 139 ASP A N 1
ATOM 1097 C CA . ASP A 1 139 ? -2.521 17.914 6.983 1.00 94.50 139 ASP A CA 1
ATOM 1098 C C . ASP A 1 139 ? -3.117 18.160 5.593 1.00 94.50 139 ASP A C 1
ATOM 1100 O O . ASP A 1 139 ? -2.551 18.897 4.783 1.00 94.50 139 ASP A O 1
ATOM 1104 N N . ARG A 1 140 ? -4.278 17.558 5.310 1.00 91.81 140 ARG A N 1
ATOM 1105 C CA . ARG A 1 140 ? -5.031 17.851 4.093 1.00 91.81 140 ARG A CA 1
ATOM 1106 C C . ARG A 1 140 ? -5.477 19.309 4.109 1.00 91.81 140 ARG A C 1
ATOM 1108 O O . ARG A 1 140 ? -6.006 19.806 5.102 1.00 91.81 140 ARG A O 1
ATOM 1115 N N . THR A 1 141 ? -5.340 19.980 2.970 1.00 82.94 141 THR A N 1
ATOM 1116 C CA . THR A 1 141 ? -5.967 21.284 2.748 1.00 82.94 141 THR A CA 1
ATOM 1117 C C . THR A 1 141 ? -7.466 21.070 2.578 1.00 82.94 141 THR A C 1
ATOM 1119 O O . THR A 1 141 ? -7.944 20.776 1.483 1.00 82.94 141 THR A O 1
ATOM 1122 N N . VAL A 1 142 ? -8.216 21.162 3.672 1.00 69.75 142 VAL A N 1
ATOM 1123 C CA . VAL A 1 142 ? -9.671 21.295 3.605 1.00 69.75 142 VAL A CA 1
ATOM 1124 C C . VAL A 1 142 ? -9.986 22.620 2.916 1.00 69.75 142 VAL A C 1
ATOM 1126 O O . VAL A 1 142 ? -9.633 23.686 3.417 1.00 69.75 142 VAL A O 1
ATOM 1129 N N . LEU A 1 143 ? -10.585 22.552 1.725 1.00 56.97 143 LEU A N 1
ATOM 1130 C CA . LEU A 1 143 ? -11.076 23.741 1.040 1.00 56.97 143 LEU A CA 1
ATOM 1131 C C . LEU A 1 143 ? -12.201 24.355 1.877 1.00 56.97 143 LEU A C 1
ATOM 1133 O O . LEU A 1 143 ? -13.138 23.670 2.293 1.00 56.97 143 LEU A O 1
ATOM 1137 N N . ILE A 1 144 ? -12.047 25.644 2.171 1.00 56.47 144 ILE A N 1
ATOM 1138 C CA . ILE A 1 144 ? -13.024 26.480 2.865 1.00 56.47 144 ILE A CA 1
ATOM 1139 C C . ILE A 1 144 ? -14.130 26.796 1.846 1.00 56.47 144 ILE A C 1
ATOM 1141 O O . ILE A 1 144 ? -14.096 27.854 1.249 1.00 56.47 144 ILE A O 1
ATOM 1145 N N . ASP A 1 145 ? -15.016 25.832 1.580 1.00 55.81 145 ASP A N 1
ATOM 1146 C CA . ASP A 1 145 ? -16.372 25.934 1.000 1.00 55.81 145 ASP A CA 1
ATOM 1147 C C . ASP A 1 145 ? -16.733 24.687 0.167 1.00 55.81 145 ASP A C 1
ATOM 1149 O O . ASP A 1 145 ? -15.906 24.065 -0.497 1.00 55.81 145 ASP A O 1
ATOM 1153 N N . ALA A 1 146 ? -17.995 24.268 0.264 1.00 54.56 146 ALA A N 1
ATOM 1154 C CA . ALA A 1 146 ? -18.528 23.077 -0.399 1.00 54.56 146 ALA A CA 1
ATOM 1155 C C . ALA A 1 146 ? -19.062 23.364 -1.817 1.00 54.56 146 ALA A C 1
ATOM 1157 O O . ALA A 1 146 ? -19.417 22.439 -2.550 1.00 54.56 146 ALA A O 1
ATOM 1158 N N . GLU A 1 147 ? -19.129 24.634 -2.218 1.00 58.72 147 GLU A N 1
ATOM 1159 C CA . GLU A 1 147 ? -19.702 25.045 -3.502 1.00 58.72 147 GLU A CA 1
ATOM 1160 C C . GLU A 1 147 ? -18.746 24.767 -4.671 1.00 58.72 147 GLU A C 1
ATOM 1162 O O . GLU A 1 147 ? -19.190 24.431 -5.772 1.00 58.72 147 GLU A O 1
ATOM 1167 N N . THR A 1 148 ? -17.432 24.795 -4.428 1.00 55.41 148 THR A N 1
ATOM 1168 C CA . THR A 1 148 ? -16.405 24.643 -5.470 1.00 55.41 148 THR A CA 1
ATOM 1169 C C . THR A 1 148 ? -16.391 23.254 -6.146 1.00 55.41 148 THR A C 1
ATOM 1171 O O . THR A 1 148 ? -16.072 23.153 -7.332 1.00 55.41 148 THR A O 1
ATOM 1174 N N . PHE A 1 149 ? -16.811 22.183 -5.456 1.00 54.44 149 PHE A N 1
ATOM 1175 C CA . PHE A 1 149 ? -16.865 20.811 -6.008 1.00 54.44 149 PHE A CA 1
ATOM 1176 C C . PHE A 1 149 ? -18.263 20.332 -6.415 1.00 54.44 149 PHE A C 1
ATOM 1178 O O . PHE A 1 149 ? -18.401 19.236 -6.953 1.00 54.44 149 PHE A O 1
ATOM 1185 N N . SER A 1 150 ? -19.299 21.143 -6.194 1.00 57.97 150 SER A N 1
ATOM 1186 C CA . SER A 1 150 ? -20.694 20.792 -6.502 1.00 57.97 150 SER A CA 1
ATOM 1187 C C . SER A 1 150 ? -21.047 20.951 -7.991 1.00 57.97 150 SER A C 1
ATOM 1189 O O . SER A 1 150 ? -22.183 20.721 -8.401 1.00 57.97 150 SER A O 1
ATOM 1191 N N . ARG A 1 151 ? -20.094 21.345 -8.850 1.00 60.12 151 ARG A N 1
ATOM 1192 C CA . ARG A 1 151 ? -20.353 21.464 -10.291 1.00 60.12 151 ARG A CA 1
ATOM 1193 C C . ARG A 1 151 ? -20.580 20.070 -10.892 1.00 60.12 151 ARG A C 1
ATOM 1195 O O . ARG A 1 151 ? -19.634 19.283 -10.939 1.00 60.12 151 ARG A O 1
ATOM 1202 N N . PRO A 1 152 ? -21.791 19.753 -11.383 1.00 71.50 152 PRO A N 1
ATOM 1203 C CA . PRO A 1 152 ? -22.043 18.458 -11.994 1.00 71.50 152 PRO A CA 1
ATOM 1204 C C . PRO A 1 152 ? -21.197 18.300 -13.261 1.00 71.50 152 PRO A C 1
ATOM 1206 O O . PRO A 1 152 ? -21.060 19.229 -14.062 1.00 71.50 152 PRO A O 1
ATOM 1209 N N . ILE A 1 153 ? -20.652 17.101 -13.460 1.00 65.44 153 ILE A N 1
ATOM 1210 C CA . ILE A 1 153 ? -19.990 16.723 -14.709 1.00 65.44 153 ILE A CA 1
ATOM 1211 C C . ILE A 1 153 ? -21.080 16.632 -15.789 1.00 65.44 153 ILE A C 1
ATOM 1213 O O . ILE A 1 153 ? -21.974 15.792 -15.695 1.00 65.44 153 ILE A O 1
ATOM 1217 N N . LYS A 1 154 ? -21.029 17.488 -16.819 1.00 77.88 154 LYS A N 1
ATOM 1218 C CA . LYS A 1 154 ? -21.884 17.348 -18.010 1.00 77.88 154 LYS A CA 1
ATOM 1219 C C . LYS A 1 154 ? -21.316 16.237 -18.891 1.00 77.88 154 LYS A C 1
ATOM 1221 O O . LYS A 1 154 ? -20.354 16.464 -19.621 1.00 77.88 154 LYS A O 1
ATOM 1226 N N . LEU A 1 155 ? -21.886 15.040 -18.802 1.00 76.00 155 LEU A N 1
ATOM 1227 C CA . LEU A 1 155 ? -21.594 13.953 -19.737 1.00 76.00 155 LEU A CA 1
ATOM 1228 C C . LEU A 1 155 ? -22.450 14.138 -21.004 1.00 76.00 155 LEU A C 1
ATOM 1230 O O . LEU A 1 155 ? -23.617 14.508 -20.872 1.00 76.00 155 LEU A O 1
ATOM 1234 N N . PRO A 1 156 ? -21.918 13.903 -22.217 1.00 75.81 156 PRO A N 1
ATOM 1235 C CA . PRO A 1 156 ? -22.758 13.830 -23.407 1.00 75.81 156 PRO A CA 1
ATOM 1236 C C . PRO A 1 156 ? -23.737 12.655 -23.273 1.00 75.81 156 PRO A C 1
ATOM 1238 O O . PRO A 1 156 ? -23.369 11.591 -22.765 1.00 75.81 156 PRO A O 1
ATOM 1241 N N . GLU A 1 157 ? -24.979 12.840 -23.724 1.00 78.44 157 GLU A N 1
ATOM 1242 C CA . GLU A 1 157 ? -25.926 11.732 -23.852 1.00 78.44 157 GLU A CA 1
ATOM 1243 C C . GLU A 1 157 ? -25.314 10.672 -24.774 1.00 78.44 157 GLU A C 1
ATOM 1245 O O . GLU A 1 157 ? -24.784 10.987 -25.843 1.00 78.44 157 GLU A O 1
ATOM 1250 N N . LYS A 1 158 ? -25.324 9.408 -24.334 1.00 71.75 158 LYS A N 1
ATOM 1251 C CA . LYS A 1 158 ? -24.881 8.293 -25.173 1.00 71.75 158 LYS A CA 1
ATOM 1252 C C . LYS A 1 158 ? -25.744 8.290 -26.437 1.00 71.75 158 LYS A C 1
ATOM 1254 O O . LYS A 1 158 ? -26.959 8.158 -26.327 1.00 71.75 158 LYS A O 1
ATOM 1259 N N . ALA A 1 159 ? -25.122 8.416 -27.608 1.00 70.25 159 ALA A N 1
ATOM 1260 C CA . ALA A 1 159 ? -25.793 8.111 -28.865 1.00 70.25 159 ALA A CA 1
ATOM 1261 C C . ALA A 1 159 ? -26.235 6.638 -28.819 1.00 70.25 159 ALA A C 1
ATOM 1263 O O . ALA A 1 159 ? -25.407 5.765 -28.542 1.00 70.25 159 ALA A O 1
ATOM 1264 N N . ALA A 1 160 ? -27.541 6.410 -28.974 1.00 70.31 160 ALA A N 1
ATOM 1265 C CA . ALA A 1 160 ? -28.153 5.087 -29.057 1.00 70.31 160 ALA A CA 1
ATOM 1266 C C . ALA A 1 160 ? -27.842 4.406 -30.395 1.00 70.31 160 ALA A C 1
ATOM 1268 O O . ALA A 1 160 ? -27.688 5.136 -31.402 1.00 70.31 160 ALA A O 1
#

Secondary structure (DSSP, 8-state):
-PPP--------HHHHHHHHTT-TTS------------PPPP----TTS--GGGS-HHHHHHHHHHHHHHHHHH-TTGGGG--BTHHHHHHHHHHHHHHHTT--B--STT---SBHHHHHHHHHHHHHHHHHHT-SB------S-SSTT-----PPPPP-

pLDDT: mean 80.63, std 20.37, range [38.12, 98.81]